Protein AF-F8B212-F1 (afdb_monomer)

Sequence (165 aa):
MSALREAVDKGRAPTRLITPGLKGFKEFLTRGNIVDLAVAVVIGTAFTAVVTSLVKNLITPLIAAIGGQPDFSALTFTVNGSRFNYGS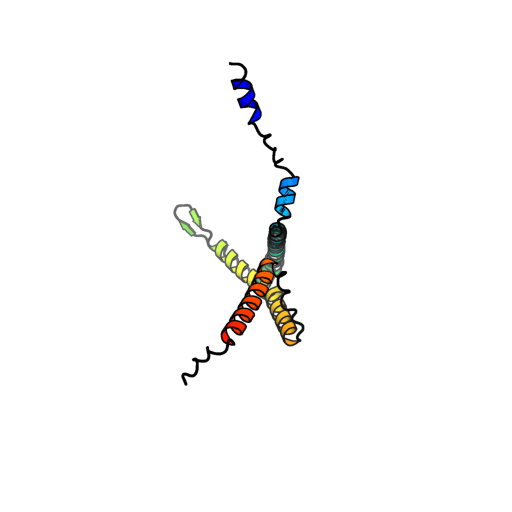FVNDVVSFVIVTAVIYFLIVLPLAKANAFRKRNGLAAEPEPTPVSDDIRLLTEIRDLLASSAAATATAPAPRTPNQN

Structure (mmCIF, N/CA/C/O backbone):
data_AF-F8B212-F1
#
_entry.id   AF-F8B212-F1
#
loop_
_atom_site.group_PDB
_atom_site.id
_atom_site.type_symbol
_atom_site.label_atom_id
_atom_site.label_alt_id
_atom_site.label_comp_id
_atom_site.label_asym_id
_atom_site.label_entity_id
_atom_site.label_seq_id
_atom_site.pdbx_PDB_ins_code
_atom_site.Cartn_x
_atom_site.Cartn_y
_atom_site.Cartn_z
_atom_site.occupancy
_atom_site.B_iso_or_equiv
_atom_site.auth_seq_id
_atom_site.auth_comp_id
_atom_site.auth_asym_id
_atom_site.auth_atom_id
_atom_site.pdbx_PDB_model_num
ATOM 1 N N . MET A 1 1 ? -33.672 59.184 24.109 1.00 58.59 1 MET A N 1
ATOM 2 C CA . MET A 1 1 ? -32.800 58.424 23.177 1.00 58.59 1 MET A CA 1
ATOM 3 C C . MET A 1 1 ? -31.747 57.548 23.876 1.00 58.59 1 MET A C 1
ATOM 5 O O . MET A 1 1 ? -31.025 56.830 23.198 1.00 58.59 1 MET A O 1
ATOM 9 N N . SER A 1 2 ? -31.675 57.541 25.211 1.00 66.12 2 SER A N 1
ATOM 10 C CA . SER A 1 2 ? -30.724 56.751 26.012 1.00 66.12 2 SER A CA 1
ATOM 11 C C . SER A 1 2 ? -31.150 55.288 26.216 1.00 66.12 2 SER A C 1
ATOM 13 O O . SER A 1 2 ? -30.322 54.399 26.071 1.00 66.12 2 SER A O 1
ATOM 15 N N . ALA A 1 3 ? -32.444 55.018 26.423 1.00 61.69 3 ALA A N 1
ATOM 16 C CA . ALA A 1 3 ? -32.962 53.657 26.640 1.00 61.69 3 ALA A CA 1
ATOM 17 C C . ALA A 1 3 ? -32.865 52.732 25.404 1.00 61.69 3 ALA A C 1
ATOM 19 O O . ALA A 1 3 ? -32.767 51.516 25.537 1.00 61.69 3 ALA A O 1
ATOM 20 N N . LEU A 1 4 ? -32.840 53.300 24.190 1.00 60.31 4 LEU A N 1
ATOM 21 C CA . LEU A 1 4 ? -32.722 52.529 22.944 1.00 60.31 4 LEU A CA 1
ATOM 22 C C . LEU A 1 4 ? -31.283 52.037 22.686 1.00 60.31 4 LEU A C 1
ATOM 24 O O . LEU A 1 4 ? -31.088 51.082 21.945 1.00 60.31 4 LEU A O 1
ATOM 28 N N . ARG A 1 5 ? -30.272 52.676 23.295 1.00 70.12 5 ARG A N 1
ATOM 29 C CA . ARG A 1 5 ? -28.862 52.260 23.186 1.00 70.12 5 ARG A CA 1
ATOM 30 C C . ARG A 1 5 ? -28.519 51.110 24.133 1.00 70.12 5 ARG A C 1
ATOM 32 O O . ARG A 1 5 ? -27.688 50.279 23.792 1.00 70.12 5 ARG A O 1
ATOM 39 N N . GLU A 1 6 ? -29.196 51.027 25.274 1.00 65.56 6 GLU A N 1
ATOM 40 C CA . GLU A 1 6 ? -28.983 49.980 26.281 1.00 65.56 6 GLU A CA 1
ATOM 41 C C . GLU A 1 6 ? -29.570 48.623 25.851 1.00 65.56 6 GLU A C 1
ATOM 43 O O . GLU A 1 6 ? -28.970 47.572 26.073 1.00 65.56 6 GLU A O 1
ATOM 48 N N . ALA A 1 7 ? -30.700 48.637 25.136 1.00 61.19 7 ALA A N 1
ATOM 49 C CA . ALA A 1 7 ? -31.311 47.426 24.587 1.00 61.19 7 ALA A CA 1
ATOM 50 C C . ALA A 1 7 ? -30.505 46.794 23.431 1.00 61.19 7 ALA A C 1
ATOM 52 O O . ALA A 1 7 ? -30.644 45.601 23.173 1.00 61.19 7 ALA A O 1
ATOM 53 N N . VAL A 1 8 ? -29.650 47.570 22.752 1.00 66.88 8 VAL A N 1
ATOM 54 C CA . VAL A 1 8 ? -28.813 47.090 21.636 1.00 66.88 8 VAL A CA 1
ATOM 55 C C . VAL A 1 8 ? -27.567 46.348 22.129 1.00 66.88 8 VAL A C 1
ATOM 57 O O . VAL A 1 8 ? -27.119 45.409 21.475 1.00 66.88 8 VAL A O 1
ATOM 60 N N . ASP A 1 9 ? -27.033 46.704 23.298 1.00 64.44 9 ASP A N 1
ATOM 61 C CA . ASP A 1 9 ? -25.825 46.069 23.844 1.00 64.44 9 ASP A CA 1
ATOM 62 C C . ASP A 1 9 ? -26.122 44.707 24.501 1.00 64.44 9 ASP A C 1
ATOM 64 O O . ASP A 1 9 ? -25.347 43.755 24.401 1.00 64.44 9 ASP A O 1
ATOM 68 N N . LYS A 1 10 ? -27.322 44.553 25.076 1.00 62.59 10 LYS A N 1
ATOM 69 C CA . LYS A 1 10 ? -27.739 43.349 25.817 1.00 62.59 10 LYS A CA 1
ATOM 70 C C . LYS A 1 10 ? -27.957 42.099 24.944 1.00 62.59 10 LYS A C 1
ATOM 72 O O . LYS A 1 10 ? -28.098 41.001 25.477 1.00 62.59 10 LYS A O 1
ATOM 77 N N . GLY A 1 11 ? -27.989 42.252 23.616 1.00 58.91 11 GLY A N 1
ATOM 78 C CA . GLY A 1 11 ? -28.200 41.167 22.648 1.00 58.91 11 GLY A CA 1
ATOM 79 C C . GLY A 1 11 ? -26.924 40.543 22.072 1.00 58.91 11 GLY A C 1
ATOM 80 O O . GLY A 1 11 ? -27.006 39.555 21.341 1.00 58.91 11 GLY A O 1
ATOM 81 N N . ARG A 1 12 ? -25.734 41.081 22.374 1.00 69.69 12 ARG A N 1
ATOM 82 C CA . ARG A 1 12 ? -24.473 40.522 21.872 1.00 69.69 12 ARG A CA 1
ATOM 83 C C . ARG A 1 12 ? -24.029 39.377 22.783 1.00 69.69 12 ARG A C 1
ATOM 85 O O . ARG A 1 12 ? -23.260 39.567 23.720 1.00 69.69 12 ARG A O 1
ATOM 92 N N . ALA A 1 13 ? -24.532 38.173 22.509 1.00 69.00 13 ALA A N 1
ATOM 93 C CA . ALA A 1 13 ? -24.014 36.955 23.123 1.00 69.00 13 ALA A CA 1
ATOM 94 C C . ALA A 1 13 ? -22.482 36.903 22.945 1.00 69.00 13 ALA A C 1
ATOM 96 O O . ALA A 1 13 ? -21.986 37.263 21.871 1.00 69.00 13 ALA A O 1
ATOM 97 N N . PRO A 1 14 ? -21.716 36.470 23.961 1.00 63.94 14 PRO A N 1
ATOM 98 C CA . PRO A 1 14 ? -20.277 36.344 23.825 1.00 63.94 14 PRO A CA 1
ATOM 99 C C . PRO A 1 14 ? -20.007 35.308 22.738 1.00 63.94 14 PRO A C 1
ATOM 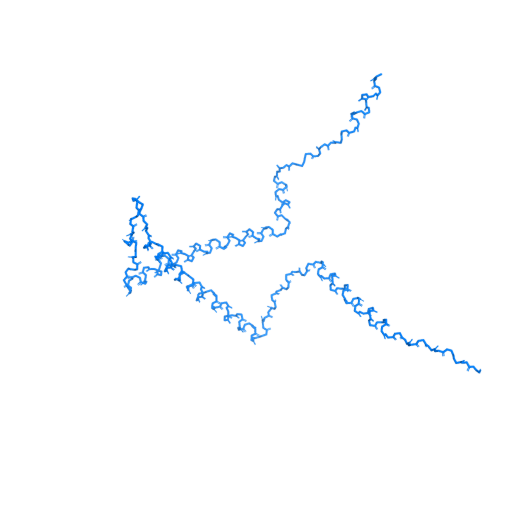101 O O . PRO A 1 14 ? -20.326 34.129 22.902 1.00 63.94 14 PRO A O 1
ATOM 104 N N . THR A 1 15 ? -19.439 35.752 21.618 1.00 68.56 15 THR A N 1
ATOM 105 C CA . THR A 1 15 ? -18.857 34.881 20.602 1.00 68.56 15 THR A CA 1
ATOM 106 C C . THR A 1 15 ? -17.858 33.984 21.319 1.00 68.56 15 THR A C 1
ATOM 108 O O . THR A 1 15 ? -16.743 34.411 21.620 1.00 68.56 15 THR A O 1
ATOM 111 N N . ARG A 1 16 ? -18.272 32.762 21.682 1.00 66.50 16 ARG A N 1
ATOM 112 C CA . ARG A 1 16 ? -17.369 31.754 22.232 1.00 66.50 16 ARG A CA 1
ATOM 113 C C . ARG A 1 16 ? -16.323 31.532 21.155 1.00 66.50 16 ARG A C 1
ATOM 115 O O . ARG A 1 16 ? -16.614 30.923 20.131 1.00 66.50 16 ARG A O 1
ATOM 122 N N . LEU A 1 17 ? -15.137 32.090 21.373 1.00 64.62 17 LEU A N 1
ATOM 123 C CA . LEU A 1 17 ? -13.949 31.804 20.593 1.00 64.62 17 LEU A CA 1
ATOM 124 C C . LEU A 1 17 ? -13.727 30.301 20.733 1.00 64.62 17 LEU A C 1
ATOM 126 O O . LEU A 1 17 ? -13.196 29.830 21.735 1.00 64.62 17 LEU A O 1
ATOM 130 N N . ILE A 1 18 ? -14.231 29.531 19.770 1.00 63.69 18 ILE A N 1
ATOM 131 C CA . ILE A 1 18 ? -13.827 28.148 19.572 1.00 63.69 18 ILE A CA 1
ATOM 132 C C . ILE A 1 18 ? -12.339 28.278 19.294 1.00 63.69 18 ILE A C 1
ATOM 134 O O . ILE A 1 18 ? -11.984 28.662 18.187 1.00 63.69 18 ILE A O 1
ATOM 138 N N . THR A 1 19 ? -11.485 28.110 20.308 1.00 64.88 19 THR A N 1
ATOM 139 C CA . THR A 1 19 ? -10.038 28.232 20.137 1.00 64.88 19 THR A CA 1
ATOM 140 C C . THR A 1 19 ? -9.649 27.242 19.040 1.00 64.88 19 THR A C 1
ATOM 142 O O . THR A 1 19 ? -9.677 26.033 19.298 1.00 64.88 19 THR A O 1
ATOM 145 N N . PRO A 1 20 ? -9.333 27.701 17.815 1.00 63.56 20 PRO A N 1
ATOM 146 C CA . PRO A 1 20 ? -8.941 26.813 16.743 1.00 63.56 20 PRO A CA 1
ATOM 147 C C . PRO A 1 20 ? -7.500 26.442 17.066 1.00 63.56 20 PRO A C 1
ATOM 149 O O . PRO A 1 20 ? -6.569 27.199 16.817 1.00 63.56 20 PRO A O 1
ATOM 152 N N . GLY A 1 21 ? -7.327 25.335 17.774 1.00 75.88 21 GLY A N 1
ATOM 153 C CA . GLY A 1 21 ? -6.040 24.966 18.339 1.00 75.88 21 GLY A CA 1
ATOM 154 C C . GLY A 1 21 ? -5.977 23.500 18.725 1.00 75.88 21 GLY A C 1
ATOM 155 O O . GLY A 1 21 ? -6.891 22.722 18.447 1.00 75.88 21 GLY A O 1
ATOM 156 N N . LEU A 1 22 ? -4.890 23.137 19.408 1.00 72.62 22 LEU A N 1
ATOM 157 C CA . LEU A 1 22 ? -4.510 21.761 19.754 1.00 72.62 22 LEU A CA 1
ATOM 158 C C . LEU A 1 22 ? -5.645 20.945 20.402 1.00 72.62 22 LEU A C 1
ATOM 160 O O . LEU A 1 22 ? -5.738 19.737 20.202 1.00 72.62 22 LEU A O 1
ATOM 164 N N . LYS A 1 23 ? -6.544 21.617 21.134 1.00 80.06 23 LYS A N 1
ATOM 165 C CA . LYS A 1 23 ? -7.728 21.005 21.746 1.00 80.06 23 LYS A CA 1
ATOM 166 C C . LYS A 1 23 ? -8.757 20.550 20.701 1.00 80.06 23 LYS A C 1
ATOM 168 O O . LYS A 1 23 ? -9.178 19.404 20.751 1.00 80.06 23 LYS A O 1
ATOM 173 N N . GLY A 1 24 ? -9.080 21.394 19.717 1.00 78.62 24 GLY A N 1
ATOM 174 C CA . GLY A 1 24 ? -9.973 21.041 18.605 1.00 78.62 24 GLY A CA 1
ATOM 175 C C . GLY A 1 24 ? -9.375 19.998 17.655 1.00 78.62 24 GLY A C 1
ATOM 176 O O . GLY A 1 24 ? -10.100 19.160 17.128 1.00 78.62 24 GLY A O 1
ATOM 177 N N . PHE A 1 25 ? -8.048 19.987 17.493 1.00 79.81 25 PHE A N 1
ATOM 178 C CA . PHE A 1 25 ? -7.345 18.948 16.732 1.00 79.81 25 PHE A CA 1
ATOM 179 C C . PHE A 1 25 ? -7.374 17.584 17.438 1.00 79.81 25 PHE A C 1
ATOM 181 O O . PHE A 1 25 ? -7.686 16.575 16.809 1.00 79.81 25 PHE A O 1
ATOM 188 N N . LYS A 1 26 ? -7.129 17.545 18.756 1.00 81.69 26 LYS A N 1
ATOM 189 C CA . LYS A 1 26 ? -7.285 16.321 19.556 1.00 81.69 26 LYS A CA 1
ATOM 190 C C . LYS A 1 26 ? -8.719 15.794 19.477 1.00 81.69 26 LYS A C 1
ATOM 192 O O . LYS A 1 26 ? -8.896 14.612 19.221 1.00 81.69 26 LYS A O 1
ATOM 197 N N . GLU A 1 27 ? -9.710 16.675 19.623 1.00 80.88 27 GLU A N 1
ATOM 198 C CA . GLU A 1 27 ? -11.140 16.346 19.523 1.00 80.88 27 GLU A CA 1
ATOM 199 C C . GLU A 1 27 ? -11.515 15.752 18.155 1.00 80.88 27 GLU A C 1
ATOM 201 O O . GLU A 1 27 ? -12.375 14.881 18.072 1.00 80.88 27 GLU A O 1
ATOM 206 N N . PHE A 1 28 ? -10.867 16.207 17.076 1.00 80.69 28 PHE A N 1
ATOM 207 C CA . PHE A 1 28 ? -11.029 15.664 15.726 1.00 80.69 28 PHE A CA 1
ATOM 208 C C . PHE A 1 28 ? -10.416 14.265 15.591 1.00 80.69 28 PHE A C 1
ATOM 210 O O . PHE A 1 28 ? -11.091 13.354 15.116 1.00 80.69 28 PHE A O 1
ATOM 217 N N . LEU A 1 29 ? -9.179 14.069 16.061 1.00 78.50 29 LEU A N 1
ATOM 218 C CA . LEU A 1 29 ? -8.516 12.761 16.041 1.00 78.50 29 LEU A CA 1
ATOM 219 C C . LEU A 1 29 ? -9.265 11.721 16.886 1.00 78.50 29 LEU A C 1
ATOM 221 O O . LEU A 1 29 ? -9.386 10.569 16.482 1.00 78.50 29 LEU A O 1
ATOM 225 N N . THR A 1 30 ? -9.826 12.121 18.030 1.00 78.00 30 THR A N 1
ATOM 226 C CA . THR A 1 30 ? -10.558 11.213 18.925 1.00 78.00 30 THR A CA 1
ATOM 227 C C . THR A 1 30 ? -11.967 10.856 18.450 1.00 78.00 30 THR A C 1
ATOM 229 O O . THR A 1 30 ? -12.627 10.078 19.130 1.00 78.00 30 THR A O 1
ATOM 232 N N . ARG A 1 31 ? -12.440 11.325 17.280 1.00 80.31 31 ARG A N 1
ATOM 233 C CA . ARG A 1 31 ? -13.720 10.874 16.672 1.00 80.31 31 ARG A CA 1
ATOM 234 C C . ARG A 1 31 ? -13.691 9.415 16.169 1.00 80.31 31 ARG A C 1
ATOM 236 O O . ARG A 1 31 ? -14.515 9.023 15.349 1.00 80.31 31 ARG A O 1
ATOM 243 N N . GLY A 1 32 ? -12.754 8.606 16.663 1.00 68.69 32 GLY A N 1
ATOM 244 C CA . GLY A 1 32 ? -12.703 7.151 16.520 1.00 68.69 32 GLY A CA 1
ATOM 245 C C . GLY A 1 32 ? -12.090 6.685 15.207 1.00 68.69 32 GLY A C 1
ATOM 246 O O . GLY A 1 32 ? -11.070 6.015 15.210 1.00 68.69 32 GLY A O 1
ATOM 247 N N . ASN A 1 33 ? -12.656 7.086 14.072 1.00 79.56 33 ASN A N 1
ATOM 248 C CA . ASN A 1 33 ? -12.318 6.452 12.792 1.00 79.56 33 ASN A CA 1
ATOM 249 C C . ASN A 1 33 ? -11.078 7.040 12.079 1.00 79.56 33 ASN A C 1
ATOM 251 O O . ASN A 1 33 ? -10.563 6.463 11.125 1.00 79.56 33 ASN A O 1
ATOM 255 N N . ILE A 1 34 ? -10.596 8.216 12.493 1.00 85.75 34 ILE A N 1
ATOM 256 C CA . ILE A 1 34 ? -9.552 8.950 11.750 1.00 85.75 34 ILE A CA 1
ATOM 257 C C . ILE A 1 34 ? -8.155 8.420 12.066 1.00 85.75 34 ILE A C 1
ATOM 259 O O . ILE A 1 34 ? -7.313 8.340 11.174 1.00 85.75 34 ILE A O 1
ATOM 263 N N . VAL A 1 35 ? -7.909 8.055 13.325 1.00 86.31 35 VAL A N 1
ATOM 264 C CA . VAL A 1 35 ? -6.603 7.549 13.766 1.00 86.31 35 VAL A CA 1
ATOM 265 C C . VAL A 1 35 ? -6.325 6.187 13.138 1.00 86.31 35 VAL A C 1
ATOM 267 O O . VAL A 1 35 ? -5.250 6.004 12.576 1.00 86.31 35 VAL A O 1
ATOM 270 N N . ASP A 1 36 ? -7.302 5.282 13.132 1.00 85.75 36 ASP A N 1
ATOM 271 C CA . ASP A 1 36 ? -7.148 3.948 12.542 1.00 85.75 36 ASP A CA 1
ATOM 272 C C . ASP A 1 36 ? -6.919 4.019 11.027 1.00 85.75 36 ASP A C 1
ATOM 274 O O . ASP A 1 36 ? -6.025 3.358 10.495 1.00 85.75 36 ASP A O 1
ATOM 278 N N . LEU A 1 37 ? -7.649 4.900 10.333 1.00 90.12 37 LEU A N 1
ATOM 279 C CA . LEU A 1 37 ? -7.431 5.163 8.911 1.00 90.12 37 LEU A CA 1
ATOM 280 C C . LEU A 1 37 ? -6.033 5.751 8.666 1.00 90.12 37 LEU A C 1
ATOM 282 O O . LEU A 1 37 ? -5.315 5.293 7.777 1.00 90.12 37 LEU A O 1
ATOM 286 N N . ALA A 1 38 ? -5.611 6.731 9.469 1.00 89.50 38 ALA A N 1
ATOM 287 C CA . ALA A 1 38 ? -4.291 7.343 9.344 1.00 89.50 38 ALA A CA 1
ATOM 288 C C . ALA A 1 38 ? -3.165 6.318 9.554 1.00 89.50 38 ALA A C 1
ATOM 290 O O . ALA A 1 38 ? -2.215 6.275 8.770 1.00 89.50 38 ALA A O 1
ATOM 291 N N . VAL A 1 39 ? -3.288 5.455 10.565 1.00 91.19 39 VAL A N 1
ATOM 292 C CA . VAL A 1 39 ? -2.327 4.380 10.835 1.00 91.19 39 VAL A CA 1
ATOM 293 C C . VAL A 1 39 ? -2.292 3.383 9.676 1.00 91.19 39 VAL A C 1
ATOM 295 O O . VAL A 1 39 ? -1.204 3.035 9.215 1.00 91.19 39 VAL A O 1
ATOM 298 N N . ALA A 1 40 ? -3.448 2.982 9.141 1.00 92.06 40 ALA A N 1
ATOM 299 C CA . ALA A 1 40 ? -3.521 2.081 7.993 1.00 92.06 40 ALA A CA 1
ATOM 300 C C . ALA A 1 40 ? -2.785 2.643 6.761 1.00 92.06 40 ALA A C 1
ATOM 302 O O . ALA A 1 40 ? -2.022 1.924 6.115 1.00 92.06 40 ALA A O 1
ATOM 303 N N . VAL A 1 41 ? -2.947 3.937 6.462 1.00 93.69 41 VAL A N 1
ATOM 304 C CA . VAL A 1 41 ? -2.263 4.600 5.336 1.00 93.69 41 VAL A CA 1
ATOM 305 C C . VAL A 1 41 ? -0.749 4.680 5.560 1.00 93.69 41 VAL A C 1
ATOM 307 O O . VAL A 1 41 ? 0.034 4.378 4.654 1.00 93.69 41 VAL A O 1
ATOM 310 N N . VAL A 1 42 ? -0.307 5.046 6.766 1.00 94.94 42 VAL A N 1
ATOM 311 C CA . VAL A 1 42 ? 1.126 5.150 7.089 1.00 94.94 42 VAL A CA 1
ATOM 312 C C . VAL A 1 42 ? 1.806 3.782 7.019 1.00 94.94 42 VAL A C 1
ATOM 314 O O . VAL A 1 42 ? 2.856 3.648 6.393 1.00 94.94 42 VAL A O 1
ATOM 317 N N . ILE A 1 43 ? 1.189 2.743 7.588 1.00 94.88 43 ILE A N 1
ATOM 318 C CA . ILE A 1 43 ? 1.721 1.376 7.518 1.00 94.88 43 ILE A CA 1
ATOM 31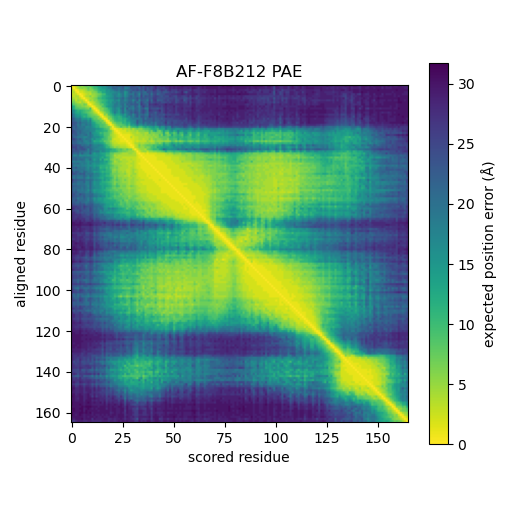9 C C . ILE A 1 43 ? 1.722 0.879 6.069 1.00 94.88 43 ILE A C 1
ATOM 321 O O . ILE A 1 43 ? 2.718 0.313 5.624 1.00 94.88 43 ILE A O 1
ATOM 325 N N . GLY A 1 44 ? 0.653 1.132 5.308 1.00 92.69 44 GLY A N 1
ATOM 326 C CA . GLY A 1 44 ? 0.555 0.730 3.904 1.00 92.69 44 GLY A CA 1
ATOM 327 C C . GLY A 1 44 ? 1.660 1.331 3.030 1.00 92.69 44 GLY A C 1
ATOM 328 O O . GLY A 1 44 ? 2.289 0.620 2.242 1.00 92.69 44 GLY A O 1
ATOM 329 N N . THR A 1 45 ? 1.951 2.622 3.201 1.00 93.31 45 THR A N 1
ATOM 330 C CA . THR A 1 45 ? 3.015 3.307 2.446 1.00 93.31 45 THR A CA 1
ATOM 331 C C . THR A 1 45 ? 4.411 2.833 2.854 1.00 93.31 45 THR A C 1
ATOM 333 O O . THR A 1 45 ? 5.216 2.500 1.983 1.00 93.31 45 THR A O 1
ATOM 336 N N . ALA A 1 46 ? 4.687 2.710 4.157 1.00 94.75 46 ALA A N 1
ATOM 337 C CA . ALA A 1 46 ? 5.959 2.191 4.661 1.00 94.75 46 ALA A CA 1
ATOM 338 C C . ALA A 1 46 ? 6.217 0.750 4.193 1.00 94.75 46 ALA A C 1
ATOM 340 O O . ALA A 1 46 ? 7.306 0.424 3.720 1.00 94.75 46 ALA A O 1
ATOM 341 N N . PHE A 1 47 ? 5.197 -0.106 4.262 1.00 89.38 47 PHE A N 1
ATOM 342 C CA . PHE A 1 47 ? 5.286 -1.489 3.814 1.00 89.38 47 PHE A CA 1
ATOM 343 C C . PHE A 1 47 ? 5.548 -1.588 2.308 1.00 89.38 47 PHE A C 1
ATOM 345 O O . PHE A 1 47 ? 6.440 -2.319 1.875 1.00 89.38 47 PHE A O 1
ATOM 352 N N . THR A 1 48 ? 4.826 -0.797 1.509 1.00 87.31 48 THR A N 1
ATOM 353 C CA . THR A 1 48 ? 5.036 -0.726 0.056 1.00 87.31 48 THR A CA 1
ATOM 354 C C . THR A 1 48 ? 6.467 -0.304 -0.274 1.00 87.31 48 THR A C 1
ATOM 356 O O . THR A 1 48 ? 7.082 -0.884 -1.169 1.00 87.31 48 THR A O 1
ATOM 359 N N . ALA A 1 49 ? 7.038 0.647 0.472 1.00 90.75 49 ALA A N 1
ATOM 360 C CA . ALA A 1 49 ? 8.424 1.071 0.291 1.00 90.75 49 ALA A CA 1
ATOM 361 C C . ALA A 1 49 ? 9.426 -0.063 0.581 1.00 90.75 49 ALA A C 1
ATOM 363 O O . ALA A 1 49 ? 10.357 -0.266 -0.201 1.00 90.75 49 ALA A O 1
ATOM 364 N N . VAL A 1 50 ? 9.217 -0.845 1.648 1.00 90.00 50 VAL A N 1
ATOM 365 C CA . VAL A 1 50 ? 10.065 -2.007 1.981 1.00 90.00 50 VAL A CA 1
ATOM 366 C C . VAL A 1 50 ? 10.005 -3.066 0.884 1.00 90.00 50 VAL A C 1
ATOM 368 O O . VAL A 1 50 ? 11.046 -3.534 0.426 1.00 90.00 50 VAL A O 1
ATOM 371 N N . VAL A 1 51 ? 8.804 -3.413 0.419 1.00 85.31 51 VAL A N 1
ATOM 372 C CA . VAL A 1 51 ? 8.637 -4.406 -0.650 1.00 85.31 51 VAL A CA 1
ATOM 373 C C . VAL A 1 51 ? 9.253 -3.913 -1.958 1.00 85.31 51 VAL A C 1
ATOM 375 O O . VAL A 1 51 ? 9.976 -4.656 -2.617 1.00 85.31 51 VAL A O 1
ATOM 378 N N . THR A 1 52 ? 9.027 -2.648 -2.312 1.00 85.12 52 THR A N 1
ATOM 379 C CA . THR A 1 52 ? 9.617 -2.037 -3.511 1.00 85.12 52 THR A CA 1
ATOM 380 C C . THR A 1 52 ? 11.141 -2.065 -3.438 1.00 85.12 52 THR A C 1
ATOM 382 O O . THR A 1 52 ? 11.795 -2.414 -4.416 1.00 85.12 52 THR A O 1
ATOM 385 N N . SER A 1 53 ? 11.715 -1.760 -2.270 1.00 89.69 53 SER A N 1
ATOM 386 C CA . SER A 1 53 ? 13.158 -1.841 -2.029 1.00 89.69 53 SER A CA 1
ATOM 387 C C . SER A 1 53 ? 13.684 -3.270 -2.176 1.00 89.69 53 SER A C 1
ATOM 389 O O . SER A 1 53 ? 14.675 -3.478 -2.870 1.00 89.69 53 SER A O 1
ATOM 391 N N . LEU A 1 54 ? 13.008 -4.266 -1.595 1.00 85.69 54 LEU A N 1
ATOM 392 C CA . LEU A 1 54 ? 13.379 -5.677 -1.739 1.00 85.69 54 LEU A CA 1
ATOM 393 C C . LEU A 1 54 ? 13.385 -6.101 -3.211 1.00 85.69 54 LEU A C 1
ATOM 395 O O . LEU A 1 54 ? 14.332 -6.727 -3.683 1.00 85.69 54 LEU A O 1
ATOM 399 N N . VAL A 1 55 ? 12.340 -5.740 -3.951 1.00 79.50 55 VAL A N 1
ATOM 400 C CA . VAL A 1 55 ? 12.229 -6.124 -5.356 1.00 79.50 55 VAL A CA 1
ATOM 401 C C . VAL A 1 55 ? 13.305 -5.429 -6.179 1.00 79.50 55 VAL A C 1
ATOM 403 O O . VAL A 1 55 ? 14.085 -6.105 -6.840 1.00 79.50 55 VAL A O 1
ATOM 406 N N . LYS A 1 56 ? 13.425 -4.105 -6.063 1.00 81.81 56 LYS A N 1
ATOM 407 C CA . LYS A 1 56 ? 14.398 -3.310 -6.818 1.00 81.81 56 LYS A CA 1
ATOM 408 C C . LYS A 1 56 ? 15.848 -3.696 -6.518 1.00 81.81 56 LYS A C 1
ATOM 410 O O . LYS A 1 56 ? 16.655 -3.760 -7.438 1.00 81.81 56 LYS A O 1
ATOM 415 N N . ASN A 1 57 ? 16.188 -3.920 -5.248 1.00 84.94 57 ASN A N 1
ATOM 416 C CA . ASN A 1 57 ? 17.580 -4.065 -4.815 1.00 84.94 57 ASN A CA 1
ATOM 417 C C . ASN A 1 57 ? 18.054 -5.520 -4.728 1.00 84.94 57 ASN A C 1
ATOM 419 O O . ASN A 1 57 ? 19.256 -5.752 -4.791 1.00 84.94 57 ASN A O 1
ATOM 423 N N . LEU A 1 58 ? 17.150 -6.494 -4.574 1.00 84.81 58 LEU A N 1
ATOM 424 C CA . LEU A 1 58 ? 17.503 -7.918 -4.490 1.00 84.81 58 LEU A CA 1
ATOM 425 C C . LEU A 1 58 ? 16.960 -8.709 -5.682 1.00 84.81 58 LEU A C 1
ATOM 427 O O . LEU A 1 58 ? 17.717 -9.412 -6.345 1.00 84.81 58 LEU A O 1
ATOM 431 N N . ILE A 1 59 ? 15.663 -8.598 -5.973 1.00 80.94 59 ILE A N 1
ATOM 432 C CA . ILE A 1 59 ? 15.009 -9.467 -6.963 1.00 80.94 59 ILE A CA 1
ATOM 433 C C . ILE A 1 59 ? 15.369 -9.068 -8.396 1.00 80.94 59 ILE A C 1
ATOM 435 O O . ILE A 1 59 ? 15.783 -9.922 -9.174 1.00 80.94 59 ILE A O 1
ATOM 439 N N . THR A 1 60 ? 15.268 -7.786 -8.748 1.00 78.31 60 THR A N 1
ATOM 440 C CA . THR A 1 60 ? 15.621 -7.278 -10.080 1.00 78.31 60 THR A CA 1
ATOM 441 C C . THR A 1 60 ? 17.065 -7.617 -10.472 1.00 78.31 60 THR A C 1
ATOM 443 O O . THR A 1 60 ? 17.237 -8.183 -11.550 1.00 78.31 60 THR A O 1
ATOM 446 N N . PRO A 1 61 ? 18.106 -7.370 -9.646 1.00 81.25 61 PRO A N 1
ATOM 447 C CA . PRO A 1 61 ? 19.469 -7.762 -10.005 1.00 81.25 61 PRO A CA 1
ATOM 448 C C . PRO A 1 61 ? 19.672 -9.281 -10.039 1.00 81.25 61 PRO A C 1
ATOM 450 O O . PRO A 1 61 ? 20.453 -9.754 -10.858 1.00 81.25 61 PRO A O 1
ATOM 453 N N . LEU A 1 62 ? 18.958 -10.061 -9.220 1.00 83.69 62 LEU A N 1
ATOM 454 C CA . LEU A 1 62 ? 19.015 -11.526 -9.279 1.00 83.69 62 LEU A CA 1
ATOM 455 C C . LEU A 1 62 ? 18.429 -12.064 -10.592 1.00 83.69 62 LEU A C 1
ATOM 457 O O . LEU A 1 62 ? 19.030 -12.922 -11.234 1.00 83.69 62 LEU A O 1
ATOM 461 N N . ILE A 1 63 ? 17.283 -11.530 -11.021 1.00 75.19 63 ILE A N 1
ATOM 462 C CA . ILE A 1 63 ? 16.681 -11.858 -12.318 1.00 75.19 63 ILE A CA 1
ATOM 463 C C . ILE A 1 63 ? 17.605 -11.398 -13.447 1.00 75.19 63 ILE A C 1
ATOM 465 O O . ILE A 1 63 ? 17.842 -12.163 -14.378 1.00 75.19 63 ILE A O 1
ATOM 469 N N . ALA A 1 64 ? 18.186 -10.199 -13.338 1.00 77.81 64 ALA A N 1
ATOM 470 C CA . ALA A 1 64 ? 19.115 -9.677 -14.336 1.00 77.81 64 ALA A CA 1
ATOM 471 C C . ALA A 1 64 ? 20.399 -10.516 -14.453 1.00 77.81 64 ALA A C 1
ATOM 473 O O . ALA A 1 64 ? 20.938 -10.675 -15.546 1.00 77.81 64 ALA A O 1
ATOM 474 N N . ALA A 1 65 ? 20.870 -11.094 -13.345 1.00 80.50 65 ALA A N 1
ATOM 475 C CA . ALA A 1 65 ? 22.034 -11.973 -13.327 1.00 80.50 65 ALA A CA 1
ATOM 476 C C . ALA A 1 65 ? 21.781 -13.326 -14.019 1.00 80.50 65 ALA A C 1
ATOM 478 O O . ALA A 1 65 ? 22.715 -13.907 -14.564 1.00 80.50 65 ALA A O 1
ATOM 479 N N . ILE A 1 66 ? 20.541 -13.827 -14.007 1.00 81.19 66 ILE A N 1
ATOM 480 C CA . ILE A 1 66 ? 20.183 -15.149 -14.554 1.00 81.19 66 ILE A CA 1
ATOM 481 C C . ILE A 1 66 ? 19.620 -15.041 -15.982 1.00 81.19 66 ILE A C 1
ATOM 483 O O . ILE A 1 66 ? 19.886 -15.903 -16.816 1.00 81.19 66 ILE A O 1
ATOM 487 N N . GLY A 1 67 ? 18.838 -13.997 -16.267 1.00 69.19 67 GLY A N 1
ATOM 488 C CA . GLY A 1 67 ? 18.108 -13.798 -17.525 1.00 69.19 67 GLY A CA 1
ATOM 489 C C . GLY A 1 67 ? 18.603 -12.636 -18.394 1.00 69.19 67 GLY A C 1
ATOM 490 O O . GLY A 1 67 ? 18.010 -12.381 -19.440 1.00 69.19 67 GLY A O 1
ATOM 491 N N . GLY A 1 68 ? 19.669 -11.938 -17.988 1.00 69.25 68 GLY A N 1
ATOM 492 C CA . GLY A 1 68 ? 20.160 -10.722 -18.646 1.00 69.25 68 GLY A CA 1
ATOM 493 C C . GLY A 1 68 ? 19.398 -9.461 -18.222 1.00 69.25 68 GLY A C 1
ATOM 494 O O . GLY A 1 68 ? 18.375 -9.542 -17.553 1.00 69.25 68 GLY A O 1
ATOM 495 N N . GLN A 1 69 ? 19.900 -8.277 -18.591 1.00 63.84 69 GLN A N 1
ATOM 496 C CA . GLN A 1 69 ? 19.268 -6.993 -18.256 1.00 63.84 69 GLN A CA 1
ATOM 497 C C . GLN A 1 69 ? 17.948 -6.818 -19.032 1.00 63.84 69 GLN A C 1
ATOM 499 O O . GLN A 1 69 ? 18.005 -6.665 -20.256 1.00 63.84 69 GLN A O 1
ATOM 504 N N . PRO A 1 70 ? 16.769 -6.775 -18.377 1.00 65.19 70 PRO A N 1
ATOM 505 C CA . PRO A 1 70 ? 15.549 -6.296 -19.012 1.00 65.19 70 PRO A CA 1
ATOM 506 C C . PRO A 1 70 ? 15.625 -4.767 -19.072 1.00 65.19 70 PRO A C 1
ATOM 508 O O . PRO A 1 70 ? 14.948 -4.072 -18.320 1.00 65.19 70 PRO A O 1
ATOM 511 N N . ASP A 1 71 ? 16.526 -4.239 -19.899 1.00 69.06 71 ASP A N 1
ATOM 512 C CA . ASP A 1 71 ? 16.659 -2.804 -20.097 1.00 69.06 71 ASP A CA 1
ATOM 513 C C . ASP A 1 71 ? 16.058 -2.401 -21.440 1.00 69.06 71 ASP A C 1
ATOM 515 O O . ASP A 1 71 ? 16.716 -2.374 -22.480 1.00 69.06 71 ASP A O 1
ATOM 519 N N . PHE A 1 72 ? 14.770 -2.074 -21.399 1.00 73.12 72 PHE A N 1
ATOM 520 C CA . PHE A 1 72 ? 14.067 -1.517 -22.542 1.00 73.12 72 PHE A CA 1
ATOM 521 C C . PHE A 1 72 ? 14.250 0.002 -22.650 1.00 73.12 72 PHE A C 1
ATOM 523 O O . PHE A 1 72 ? 13.746 0.579 -23.604 1.00 73.12 72 PHE A O 1
ATOM 530 N N . SER A 1 73 ? 14.979 0.674 -21.745 1.00 74.69 73 SER A N 1
ATOM 531 C CA . SER A 1 73 ? 15.034 2.147 -21.657 1.00 74.69 73 SER A CA 1
ATOM 532 C C . SER A 1 73 ? 15.570 2.840 -22.915 1.00 74.69 73 SER A C 1
ATOM 534 O O . SER A 1 73 ? 15.192 3.978 -23.200 1.00 74.69 73 SER A O 1
ATOM 536 N N . ALA A 1 74 ? 16.391 2.142 -23.704 1.00 75.19 74 ALA A N 1
ATOM 537 C CA . ALA A 1 74 ? 16.915 2.625 -24.980 1.00 75.19 74 ALA A CA 1
ATOM 538 C C . ALA A 1 74 ? 15.836 2.758 -26.074 1.00 75.19 74 ALA A C 1
ATOM 540 O O . ALA A 1 74 ? 16.038 3.456 -27.071 1.00 75.19 74 ALA A O 1
ATOM 541 N N . LEU A 1 75 ? 14.677 2.116 -25.893 1.00 77.56 75 LEU A N 1
ATOM 542 C CA . LEU A 1 75 ? 13.548 2.201 -26.807 1.00 77.56 75 LEU A CA 1
ATOM 543 C C . LEU A 1 75 ? 12.843 3.550 -26.645 1.00 77.56 75 LEU A C 1
ATOM 545 O O . LEU A 1 75 ? 12.044 3.783 -25.732 1.00 77.56 75 LEU A O 1
ATOM 549 N N . THR A 1 76 ? 13.162 4.453 -27.566 1.00 84.06 76 THR A N 1
ATOM 550 C CA . THR A 1 76 ? 12.602 5.801 -27.614 1.00 84.06 76 THR A CA 1
ATOM 551 C C . THR A 1 76 ? 12.108 6.105 -29.022 1.00 84.06 76 THR A C 1
ATOM 553 O O . THR A 1 76 ? 12.697 5.653 -30.004 1.00 84.06 76 THR A O 1
ATOM 556 N N . PHE A 1 77 ? 11.013 6.853 -29.139 1.00 83.75 77 PHE A N 1
ATOM 557 C CA . PHE A 1 77 ? 10.574 7.409 -30.418 1.00 83.75 77 PHE A CA 1
ATOM 558 C C . PHE A 1 77 ? 10.530 8.930 -30.313 1.00 83.75 77 PHE A C 1
ATOM 560 O O . PHE A 1 77 ? 10.193 9.473 -29.263 1.00 83.75 77 PHE A O 1
ATOM 567 N N . THR A 1 78 ? 10.886 9.634 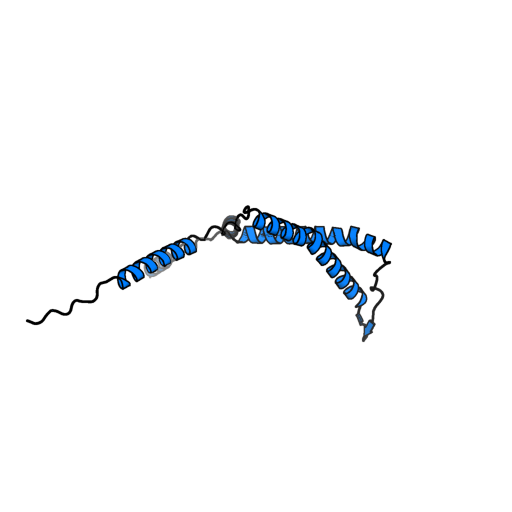-31.385 1.00 83.00 78 THR A N 1
ATOM 568 C CA . THR A 1 78 ? 10.817 11.101 -31.412 1.00 83.00 78 THR A CA 1
ATOM 569 C C . THR A 1 78 ? 9.704 11.523 -32.355 1.00 83.00 78 THR A C 1
ATOM 571 O O . THR A 1 78 ? 9.733 11.172 -33.531 1.00 83.00 78 THR A O 1
ATOM 574 N N . VAL A 1 79 ? 8.727 12.276 -31.852 1.00 84.62 79 VAL A N 1
ATOM 575 C CA . VAL A 1 79 ? 7.680 12.907 -32.669 1.00 84.62 79 VAL A CA 1
ATOM 576 C C . VAL A 1 79 ? 7.720 14.402 -32.400 1.00 84.62 79 VAL A C 1
ATOM 578 O O . VAL A 1 79 ? 7.628 14.834 -31.253 1.00 84.62 79 VAL A O 1
ATOM 581 N N . ASN A 1 80 ? 7.879 15.193 -33.464 1.00 83.94 80 ASN A N 1
ATOM 582 C CA . ASN A 1 80 ? 7.882 16.657 -33.413 1.00 83.94 80 ASN A CA 1
ATOM 583 C C . ASN A 1 80 ? 8.883 17.256 -32.395 1.00 83.94 80 ASN A C 1
ATOM 585 O O . ASN A 1 80 ? 8.564 18.188 -31.665 1.00 83.94 80 ASN A O 1
ATOM 589 N N . GLY A 1 81 ? 10.079 16.664 -32.286 1.00 82.19 81 GLY A N 1
ATOM 590 C CA . GLY A 1 81 ? 11.115 17.084 -31.330 1.00 82.19 81 GLY A CA 1
ATOM 591 C C . GLY A 1 81 ? 10.903 16.618 -29.883 1.00 82.19 81 GLY A C 1
ATOM 592 O O . GLY A 1 81 ? 11.793 16.801 -29.056 1.00 82.19 81 GLY A O 1
ATOM 593 N N . SER A 1 82 ? 9.777 15.969 -29.571 1.00 80.88 82 SER A N 1
ATOM 594 C CA . SER A 1 82 ? 9.522 15.372 -28.258 1.00 80.88 82 SER A CA 1
ATOM 595 C C . SER A 1 82 ? 9.969 13.911 -28.233 1.00 80.88 82 SER A C 1
ATOM 597 O O . SER A 1 82 ? 9.573 13.120 -29.094 1.00 80.88 82 SER A O 1
ATOM 599 N N . ARG A 1 83 ? 10.801 13.551 -27.249 1.00 82.19 83 ARG A N 1
ATOM 600 C CA . ARG A 1 83 ? 11.314 12.190 -27.053 1.00 82.19 83 ARG A CA 1
ATOM 601 C C . ARG A 1 83 ? 10.377 11.407 -26.132 1.00 82.19 83 ARG A C 1
ATOM 603 O O . ARG A 1 83 ? 10.251 11.721 -24.952 1.00 82.19 83 ARG A O 1
ATOM 610 N N . PHE A 1 84 ? 9.760 10.360 -26.662 1.00 83.00 84 PHE A N 1
ATOM 611 C CA . PHE A 1 84 ? 8.891 9.447 -25.931 1.00 83.00 84 PHE A CA 1
ATOM 612 C C . PHE A 1 84 ? 9.659 8.184 -25.538 1.00 83.00 84 PHE A C 1
ATOM 614 O O . PHE A 1 84 ? 10.012 7.363 -26.386 1.00 83.00 84 PHE A O 1
ATOM 621 N N . ASN A 1 85 ? 9.889 8.014 -24.237 1.00 86.25 85 ASN A N 1
ATOM 622 C CA . ASN A 1 85 ? 10.651 6.901 -23.665 1.00 86.25 85 ASN A CA 1
ATOM 623 C C . ASN A 1 85 ? 9.732 5.735 -23.269 1.00 86.25 85 ASN A C 1
ATOM 625 O O . ASN A 1 85 ? 9.627 5.385 -22.093 1.00 86.25 85 ASN A O 1
ATOM 629 N N . TYR A 1 86 ? 9.041 5.133 -24.240 1.00 86.25 86 TYR A N 1
ATOM 630 C CA . TYR A 1 86 ? 8.145 3.996 -23.976 1.00 86.25 86 TYR A CA 1
ATOM 631 C C . TYR A 1 86 ? 8.885 2.779 -23.405 1.00 86.25 86 TYR A C 1
ATOM 633 O O . TYR A 1 86 ? 8.308 2.002 -22.650 1.00 86.25 86 TYR A O 1
ATOM 641 N N . GLY A 1 87 ? 10.182 2.661 -23.690 1.00 82.75 87 GLY A N 1
ATOM 642 C CA . GLY A 1 87 ? 11.073 1.702 -23.060 1.00 82.75 87 GLY A CA 1
ATOM 643 C C . GLY A 1 87 ? 11.065 1.737 -21.533 1.00 82.75 87 GLY A C 1
ATOM 644 O O . GLY A 1 87 ? 10.978 0.698 -20.883 1.00 82.75 87 GLY A O 1
ATOM 645 N N . SER A 1 88 ? 11.075 2.940 -20.951 1.00 82.56 88 SER A N 1
ATOM 646 C CA . SER A 1 88 ? 10.995 3.110 -19.495 1.00 82.56 88 SER A CA 1
ATOM 647 C C . SER A 1 88 ? 9.651 2.641 -18.944 1.00 82.56 88 SER A C 1
ATOM 649 O O . SER A 1 88 ? 9.602 2.008 -17.898 1.00 82.56 88 SER A O 1
ATOM 651 N N . PHE A 1 89 ? 8.564 2.897 -19.673 1.00 84.94 89 PHE A N 1
ATOM 652 C CA . PHE A 1 89 ? 7.235 2.446 -19.273 1.00 84.94 89 PHE A CA 1
ATOM 653 C C . PHE A 1 89 ? 7.132 0.914 -19.268 1.00 84.94 89 PHE A C 1
ATOM 655 O O . PHE A 1 89 ? 6.570 0.335 -18.342 1.00 84.94 89 PHE A O 1
ATOM 662 N N . VAL A 1 90 ? 7.719 0.236 -20.261 1.00 83.12 90 VAL A N 1
ATOM 663 C CA . VAL A 1 90 ? 7.775 -1.236 -20.283 1.00 83.12 90 VAL A CA 1
ATOM 664 C C . VAL A 1 90 ? 8.581 -1.770 -19.095 1.00 83.12 90 VAL A C 1
ATOM 666 O O . VAL A 1 90 ? 8.135 -2.715 -18.444 1.00 83.12 90 VAL A O 1
ATOM 669 N N . ASN A 1 91 ? 9.712 -1.140 -18.756 1.00 81.19 91 ASN A N 1
ATOM 670 C CA . ASN A 1 91 ? 10.483 -1.490 -17.558 1.00 81.19 91 ASN A CA 1
ATOM 671 C C . ASN A 1 91 ? 9.647 -1.346 -16.273 1.00 81.19 91 ASN A C 1
ATOM 673 O O . ASN A 1 91 ? 9.695 -2.228 -15.410 1.00 81.19 91 ASN A O 1
ATOM 677 N N . ASP A 1 92 ? 8.855 -0.278 -16.152 1.00 83.69 92 ASP A N 1
ATOM 678 C CA . ASP A 1 92 ? 7.979 -0.052 -14.997 1.00 83.69 92 ASP A CA 1
ATOM 679 C C . ASP A 1 92 ? 6.876 -1.116 -14.903 1.00 83.69 92 ASP A C 1
ATOM 681 O O . ASP A 1 92 ? 6.609 -1.637 -13.820 1.00 83.69 92 ASP A O 1
ATOM 685 N N . VAL A 1 93 ? 6.279 -1.509 -16.034 1.00 86.62 93 VAL A N 1
ATOM 686 C CA . VAL A 1 93 ? 5.264 -2.576 -16.094 1.00 86.62 93 VAL A CA 1
ATOM 687 C C . VAL A 1 93 ? 5.855 -3.931 -15.703 1.00 86.62 93 VAL A C 1
ATOM 689 O O . VAL A 1 93 ? 5.264 -4.649 -14.897 1.00 86.62 93 VAL A O 1
ATOM 692 N N . VAL A 1 94 ? 7.032 -4.282 -16.228 1.00 82.31 94 VAL A N 1
ATOM 693 C CA . VAL A 1 94 ? 7.725 -5.528 -15.859 1.00 82.31 94 VAL A CA 1
ATOM 694 C C . VAL A 1 94 ? 8.059 -5.526 -14.366 1.00 82.31 94 VAL A C 1
ATOM 696 O O . VAL A 1 94 ? 7.775 -6.500 -13.667 1.00 82.31 94 VAL A O 1
ATOM 699 N N . SER A 1 95 ? 8.584 -4.412 -13.854 1.00 79.81 95 SER A N 1
ATOM 700 C CA . SER A 1 95 ? 8.880 -4.247 -12.428 1.00 79.81 95 SER A CA 1
ATOM 701 C C . SER A 1 95 ? 7.622 -4.386 -11.570 1.00 79.81 95 SER A C 1
ATOM 703 O O . SER A 1 95 ? 7.651 -5.081 -10.557 1.00 79.81 95 SER A O 1
ATOM 705 N N . PHE A 1 96 ? 6.498 -3.798 -11.990 1.00 84.56 96 PHE A N 1
ATOM 706 C CA . PHE A 1 96 ? 5.212 -3.925 -11.306 1.00 84.56 96 PHE A CA 1
ATOM 707 C C . PHE A 1 96 ? 4.745 -5.382 -11.226 1.00 84.56 96 PHE A C 1
ATOM 709 O O . PHE A 1 96 ? 4.410 -5.851 -10.140 1.00 84.56 96 PHE A O 1
ATOM 716 N N . VAL A 1 97 ? 4.790 -6.128 -12.337 1.00 88.25 97 VAL A N 1
ATOM 717 C CA . VAL A 1 97 ? 4.409 -7.551 -12.358 1.00 88.25 97 VAL A CA 1
ATOM 718 C C . VAL A 1 97 ? 5.267 -8.365 -11.387 1.00 88.25 97 VAL A C 1
ATOM 720 O O . VAL A 1 97 ? 4.732 -9.192 -10.646 1.00 88.25 97 VAL A O 1
ATOM 723 N N . ILE A 1 98 ? 6.576 -8.100 -11.329 1.00 83.69 98 ILE A N 1
ATOM 724 C CA . ILE A 1 98 ? 7.484 -8.764 -10.383 1.00 83.69 98 ILE A CA 1
ATOM 725 C C . ILE A 1 98 ? 7.107 -8.413 -8.937 1.00 83.69 98 ILE A C 1
ATOM 727 O O . ILE A 1 98 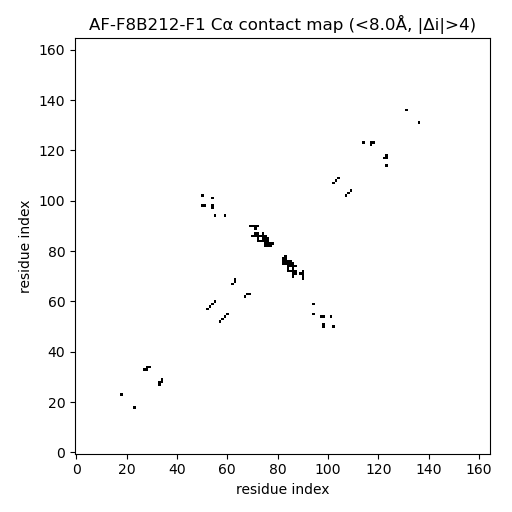? 6.970 -9.316 -8.110 1.00 83.69 98 ILE A O 1
ATOM 731 N N . VAL A 1 99 ? 6.893 -7.130 -8.618 1.00 83.38 99 VAL A N 1
ATOM 732 C CA . VAL A 1 99 ? 6.489 -6.691 -7.270 1.00 83.38 99 VAL A CA 1
ATOM 733 C C . VAL A 1 99 ? 5.186 -7.363 -6.844 1.00 83.38 99 VAL A C 1
ATOM 735 O O . VAL A 1 99 ? 5.118 -7.941 -5.757 1.00 83.38 99 VAL A O 1
ATOM 738 N N . THR A 1 100 ? 4.160 -7.335 -7.696 1.00 86.31 100 THR A N 1
ATOM 739 C CA . THR A 1 100 ? 2.863 -7.954 -7.407 1.00 86.31 100 THR A CA 1
ATOM 740 C C . THR A 1 100 ? 2.988 -9.465 -7.223 1.00 86.31 100 THR A C 1
ATOM 742 O O . THR A 1 100 ? 2.383 -10.007 -6.298 1.00 86.31 100 THR A O 1
ATOM 745 N N . ALA A 1 101 ? 3.805 -10.150 -8.030 1.00 88.50 101 ALA A N 1
ATOM 746 C CA . ALA A 1 101 ? 4.059 -11.582 -7.874 1.00 88.50 101 ALA A CA 1
ATOM 747 C C . ALA A 1 101 ? 4.733 -11.907 -6.530 1.00 88.50 101 ALA A C 1
ATOM 749 O O . ALA A 1 101 ? 4.320 -12.841 -5.839 1.00 88.50 101 ALA A O 1
ATOM 750 N N . VAL A 1 102 ? 5.721 -11.107 -6.118 1.00 84.38 102 VAL A N 1
ATOM 751 C CA . VAL A 1 102 ? 6.407 -11.264 -4.826 1.00 84.38 102 VAL A CA 1
ATOM 752 C C . VAL A 1 102 ? 5.446 -11.027 -3.659 1.00 84.38 102 VAL A C 1
ATOM 754 O O . VAL A 1 102 ? 5.399 -11.844 -2.740 1.00 84.38 102 VAL A O 1
ATOM 757 N N . ILE A 1 103 ? 4.634 -9.964 -3.707 1.00 86.62 103 ILE A N 1
ATOM 758 C CA . ILE A 1 103 ? 3.599 -9.682 -2.695 1.00 86.62 103 ILE A CA 1
ATOM 759 C C . ILE A 1 103 ? 2.621 -10.850 -2.588 1.00 86.62 103 ILE A C 1
ATOM 761 O O . ILE A 1 103 ? 2.311 -11.320 -1.490 1.00 86.62 103 ILE A O 1
ATOM 765 N N . TYR A 1 104 ? 2.143 -11.335 -3.732 1.00 88.62 104 TYR A N 1
ATOM 766 C CA . TYR A 1 104 ? 1.201 -12.438 -3.775 1.00 88.62 104 TYR A CA 1
ATOM 767 C C . TYR A 1 104 ? 1.792 -13.702 -3.139 1.00 88.62 104 TYR A C 1
ATOM 769 O O . TYR A 1 104 ? 1.149 -14.326 -2.296 1.00 88.62 104 TYR A O 1
ATOM 777 N N . PHE A 1 105 ? 3.031 -14.058 -3.481 1.00 89.56 105 PHE A N 1
ATOM 778 C CA . PHE A 1 105 ? 3.645 -15.290 -2.993 1.00 89.56 105 PHE A CA 1
ATOM 779 C C . PHE A 1 105 ? 4.084 -15.215 -1.523 1.00 89.56 105 PHE A C 1
ATOM 781 O O . PHE A 1 105 ? 3.913 -16.188 -0.792 1.00 89.56 105 PHE A O 1
ATOM 788 N N . LEU A 1 106 ? 4.621 -14.078 -1.066 1.00 85.50 106 LEU A N 1
ATOM 789 C CA . LEU A 1 106 ? 5.136 -13.931 0.303 1.00 85.50 106 LEU A CA 1
ATOM 790 C C . LEU A 1 106 ? 4.080 -13.543 1.337 1.00 85.50 106 LEU A C 1
ATOM 792 O O . LEU A 1 106 ? 4.290 -13.792 2.521 1.00 85.50 106 LEU A O 1
ATOM 796 N N . ILE A 1 107 ? 2.975 -12.917 0.929 1.00 84.44 107 ILE A N 1
ATOM 797 C CA . ILE A 1 107 ? 1.984 -12.376 1.869 1.00 84.44 107 ILE A CA 1
ATOM 798 C C . ILE A 1 107 ? 0.628 -13.020 1.621 1.00 84.44 107 ILE A C 1
ATOM 800 O O . ILE A 1 107 ? 0.081 -13.664 2.513 1.00 84.44 107 ILE A O 1
ATOM 804 N N . VAL A 1 108 ? 0.091 -12.903 0.403 1.00 86.69 108 VAL A N 1
ATOM 805 C CA . VAL A 1 108 ? -1.283 -13.340 0.109 1.00 86.69 108 VAL A CA 1
ATOM 806 C C . VAL A 1 108 ? -1.417 -14.857 0.213 1.00 86.69 108 VAL A C 1
ATOM 808 O O . VAL A 1 108 ? -2.334 -15.341 0.868 1.00 86.69 108 VAL A O 1
ATOM 811 N N . LEU A 1 109 ? -0.489 -15.617 -0.368 1.00 89.75 109 LEU A N 1
ATOM 812 C CA . LEU A 1 109 ? -0.508 -17.078 -0.347 1.00 89.75 109 LEU A CA 1
ATOM 813 C C . LEU A 1 109 ? -0.366 -17.672 1.070 1.00 89.75 109 LEU A C 1
ATOM 815 O O . LEU A 1 109 ? -1.185 -18.527 1.424 1.00 89.75 109 LEU A O 1
ATOM 819 N N . PRO A 1 110 ? 0.602 -17.263 1.917 1.00 87.00 110 PRO A N 1
ATOM 820 C CA . PRO A 1 110 ? 0.687 -17.773 3.281 1.00 87.00 110 PRO A CA 1
ATOM 821 C C . PRO A 1 110 ? -0.476 -17.302 4.147 1.00 87.00 110 PRO A C 1
ATOM 823 O O . PRO A 1 110 ? -0.968 -18.106 4.936 1.00 87.00 110 PRO A O 1
ATOM 826 N N . LEU A 1 111 ? -0.979 -16.073 3.976 1.00 87.94 111 LEU A N 1
ATOM 827 C CA . LEU A 1 111 ? -2.192 -15.631 4.671 1.00 87.94 111 LEU A CA 1
ATOM 828 C C . LEU A 1 111 ? -3.411 -16.458 4.249 1.00 87.94 111 LEU A C 1
ATOM 830 O O . LEU A 1 111 ? -4.152 -16.932 5.106 1.00 87.94 111 LEU A O 1
ATOM 834 N N . ALA A 1 112 ? -3.592 -16.712 2.952 1.00 86.81 112 ALA A N 1
ATOM 835 C CA . ALA A 1 112 ? -4.670 -17.552 2.438 1.00 86.81 112 ALA A CA 1
ATOM 836 C C . ALA A 1 112 ? -4.563 -18.989 2.969 1.00 86.81 112 ALA A C 1
ATOM 838 O O . ALA A 1 112 ? -5.557 -19.561 3.421 1.00 86.81 112 ALA A O 1
ATOM 839 N N . LYS A 1 113 ? -3.351 -19.557 2.992 1.00 86.50 113 LYS A N 1
ATOM 840 C CA . LYS A 1 113 ? -3.089 -20.895 3.534 1.00 86.50 113 LYS A CA 1
ATOM 841 C C . LYS A 1 113 ? -3.326 -20.954 5.043 1.00 86.50 113 LYS A C 1
ATOM 843 O O . LYS A 1 113 ? -3.961 -21.896 5.510 1.00 86.50 113 LYS A O 1
ATOM 848 N N . ALA A 1 114 ? -2.859 -19.962 5.799 1.00 85.19 114 ALA A N 1
ATOM 849 C CA . ALA A 1 114 ? -3.069 -19.866 7.240 1.00 85.19 114 ALA A CA 1
ATOM 850 C C . ALA A 1 114 ? -4.559 -19.723 7.578 1.00 85.19 114 ALA A C 1
ATOM 852 O O . ALA A 1 114 ? -5.059 -20.438 8.442 1.00 85.19 114 ALA A O 1
ATOM 853 N N . ASN A 1 115 ? -5.293 -18.880 6.850 1.00 81.62 115 ASN A N 1
ATOM 854 C CA . ASN A 1 115 ? -6.738 -18.713 7.016 1.00 81.62 115 ASN A CA 1
ATOM 855 C C . ASN A 1 115 ? -7.502 -19.999 6.675 1.00 81.62 115 ASN A C 1
ATOM 857 O O . ASN A 1 115 ? -8.400 -20.395 7.418 1.00 81.62 115 ASN A O 1
ATOM 861 N N . ALA A 1 116 ? -7.109 -20.705 5.611 1.00 80.56 116 ALA A N 1
ATOM 862 C CA . ALA A 1 116 ? -7.677 -22.007 5.269 1.00 80.56 116 ALA A CA 1
ATOM 863 C C . ALA A 1 116 ? -7.406 -23.063 6.357 1.00 80.56 116 ALA A C 1
ATOM 865 O O . ALA A 1 116 ? -8.299 -23.838 6.704 1.00 80.56 116 ALA A O 1
ATOM 866 N N . PHE A 1 117 ? -6.204 -23.068 6.944 1.00 77.19 117 PHE A N 1
ATOM 867 C CA . PHE A 1 117 ? -5.852 -23.965 8.048 1.00 77.19 117 PHE A CA 1
ATOM 868 C C . PHE A 1 117 ? -6.631 -23.640 9.331 1.00 77.19 117 PHE A C 1
ATOM 870 O O . PHE A 1 117 ? -7.133 -24.547 9.990 1.00 77.19 117 PHE A O 1
ATOM 877 N N . ARG A 1 118 ? -6.802 -22.353 9.660 1.00 75.38 118 ARG A N 1
ATOM 878 C CA . ARG A 1 118 ? -7.613 -21.901 10.805 1.00 75.38 118 ARG A CA 1
ATOM 879 C C . ARG A 1 118 ? -9.086 -22.275 10.638 1.00 75.38 118 ARG A C 1
ATOM 881 O O . ARG A 1 118 ? -9.679 -22.792 11.580 1.00 75.38 118 ARG A O 1
ATOM 888 N N . LYS A 1 119 ? -9.643 -22.111 9.429 1.00 75.44 119 LYS A N 1
ATOM 889 C CA . LYS A 1 119 ? -11.018 -22.515 9.087 1.00 75.44 119 LYS A CA 1
ATOM 890 C C . LYS A 1 119 ? -11.229 -24.027 9.201 1.00 75.44 119 LYS A C 1
ATOM 892 O O . LYS A 1 119 ? -12.268 -24.456 9.687 1.00 75.44 119 LYS A O 1
ATOM 897 N N . ARG A 1 120 ? -10.245 -24.836 8.792 1.00 74.50 120 ARG A N 1
ATOM 898 C CA . ARG A 1 120 ? -10.316 -26.304 8.886 1.00 74.50 120 ARG A CA 1
ATOM 899 C C . ARG A 1 120 ? -10.200 -26.822 10.321 1.00 74.50 120 ARG A C 1
ATOM 901 O O . ARG A 1 120 ? -10.809 -27.833 10.645 1.00 74.50 120 ARG A O 1
ATOM 908 N N . ASN A 1 121 ? -9.445 -26.137 11.175 1.00 74.94 121 ASN A N 1
ATOM 909 C CA . ASN A 1 121 ? -9.201 -26.568 12.551 1.00 74.94 121 ASN A CA 1
ATOM 910 C C . ASN A 1 121 ? -10.230 -26.016 13.561 1.00 74.94 121 ASN A C 1
ATOM 912 O O . ASN A 1 121 ? -9.991 -26.109 14.761 1.00 74.94 121 ASN A O 1
ATOM 916 N N . GLY A 1 122 ? -11.328 -25.392 13.111 1.00 63.19 122 GLY A N 1
ATOM 917 C CA . GLY A 1 122 ? -12.335 -24.785 14.001 1.00 63.19 122 GLY A CA 1
ATOM 918 C C . GLY A 1 122 ? -11.815 -23.613 14.850 1.00 63.19 122 GLY A C 1
ATOM 919 O O . GLY A 1 122 ? -12.532 -23.095 15.692 1.00 63.19 122 GLY A O 1
ATOM 920 N N . LEU A 1 123 ? -10.574 -23.179 14.608 1.00 60.44 123 LEU A N 1
ATOM 921 C CA . LEU A 1 123 ? -9.879 -22.057 15.254 1.00 60.44 123 LEU A CA 1
ATOM 922 C C . LEU A 1 123 ? -10.071 -20.750 14.474 1.00 60.44 123 LEU A C 1
ATOM 924 O O . LEU A 1 123 ? -9.337 -19.775 14.673 1.00 60.44 123 LEU A O 1
ATOM 928 N N . ALA A 1 124 ? -11.012 -20.742 13.528 1.00 57.16 124 ALA A N 1
ATOM 929 C CA . ALA A 1 124 ? -11.524 -19.511 12.972 1.00 57.16 124 ALA A CA 1
ATOM 930 C C . ALA A 1 124 ? -12.255 -18.795 14.107 1.00 57.16 124 ALA A C 1
ATOM 932 O O . ALA A 1 124 ? -13.443 -19.000 14.320 1.00 57.16 124 ALA A O 1
ATOM 933 N N . ALA A 1 125 ? -11.518 -17.953 14.833 1.00 59.94 125 ALA A N 1
ATOM 934 C CA . ALA A 1 125 ? -12.113 -16.721 15.300 1.00 59.94 125 ALA A CA 1
ATOM 935 C C . ALA A 1 125 ? -12.728 -16.108 14.042 1.00 59.94 125 ALA A C 1
ATOM 937 O O . ALA A 1 125 ? -12.005 -15.711 13.119 1.00 59.94 125 ALA A O 1
ATOM 938 N N . GLU A 1 126 ? -14.055 -16.168 13.957 1.00 60.69 126 GLU A N 1
ATOM 939 C CA . GLU A 1 126 ? -14.818 -15.246 13.131 1.00 60.69 126 GLU A CA 1
ATOM 940 C C . GLU A 1 126 ? -14.142 -13.884 13.303 1.00 60.69 126 GLU A C 1
ATOM 942 O O . GLU A 1 126 ? -13.775 -13.585 14.447 1.00 60.69 126 GLU A O 1
ATOM 947 N N . PRO A 1 127 ? -13.825 -13.135 12.225 1.00 60.62 127 PRO A N 1
ATOM 948 C CA . PRO A 1 127 ? -13.259 -11.802 12.393 1.00 60.62 127 PRO A CA 1
ATOM 949 C C . PRO A 1 127 ? -14.119 -11.131 13.449 1.00 60.62 127 PRO A C 1
ATOM 951 O O . PRO A 1 127 ? -15.324 -11.027 13.212 1.00 60.62 127 PRO A O 1
ATOM 954 N N . GLU A 1 128 ? -13.528 -10.867 14.630 1.00 51.72 128 GLU A N 1
ATOM 955 C CA . GLU A 1 128 ? -14.256 -10.367 15.798 1.00 51.72 128 GLU A CA 1
ATOM 956 C C . GLU A 1 128 ? -15.191 -9.315 15.238 1.00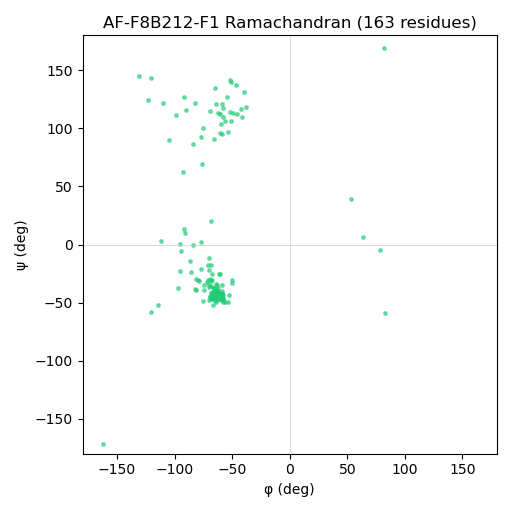 51.72 128 GLU A C 1
ATOM 958 O O . GLU A 1 128 ? -14.675 -8.410 14.565 1.00 51.72 128 GLU A O 1
ATOM 963 N N . PRO A 1 129 ? -16.523 -9.507 15.337 1.00 55.25 129 PRO A N 1
ATOM 964 C CA . PRO A 1 129 ? -17.447 -8.581 14.725 1.00 55.25 129 PRO A CA 1
ATOM 965 C C . PRO A 1 129 ? -17.007 -7.228 15.244 1.00 55.25 129 PRO A C 1
ATOM 967 O O . PRO A 1 129 ? -17.013 -7.024 16.459 1.00 55.25 129 PRO A O 1
ATOM 970 N N . THR A 1 130 ? -16.513 -6.370 14.336 1.00 60.25 130 THR A N 1
ATOM 971 C CA . THR A 1 130 ? -16.152 -4.983 14.644 1.00 60.25 130 THR A CA 1
ATOM 972 C C . THR A 1 130 ? -17.217 -4.514 15.604 1.00 60.25 130 THR A C 1
ATOM 974 O O . THR A 1 130 ? -18.379 -4.659 15.202 1.00 60.25 130 THR A O 1
ATOM 977 N N . PRO A 1 131 ? -16.851 -4.135 16.849 1.00 60.12 131 PRO A N 1
ATOM 978 C CA . PRO A 1 131 ? -17.760 -4.103 17.985 1.00 60.12 131 PRO A CA 1
ATOM 979 C C . PRO A 1 131 ? -19.066 -3.538 17.486 1.00 60.12 131 PRO A C 1
ATOM 981 O O . PRO A 1 131 ? -19.076 -2.403 17.004 1.00 60.12 131 PRO A O 1
ATOM 984 N N . VAL A 1 132 ? -20.078 -4.415 17.417 1.00 60.66 132 VAL A N 1
ATOM 985 C CA . VAL A 1 132 ? -21.339 -4.130 16.737 1.00 60.66 132 VAL A CA 1
ATOM 986 C C . VAL A 1 132 ? -21.761 -2.782 17.272 1.00 60.66 132 VAL A C 1
ATOM 988 O O . VAL A 1 132 ? -21.953 -2.675 18.486 1.00 60.66 132 VAL A O 1
ATOM 991 N N . SER A 1 133 ? -21.763 -1.754 16.414 1.00 73.94 133 SER A N 1
ATOM 992 C CA . SER A 1 133 ? -22.040 -0.400 16.880 1.00 73.94 133 SER A CA 1
ATOM 993 C C . SER A 1 133 ? -23.337 -0.462 17.672 1.00 73.94 133 SER A C 1
ATOM 995 O O . SER A 1 133 ? -24.222 -1.248 17.319 1.00 73.94 133 SER A O 1
ATOM 997 N N . ASP A 1 134 ? -23.432 0.282 18.773 1.00 82.00 134 ASP A N 1
ATOM 998 C CA . ASP A 1 134 ? -24.588 0.174 19.671 1.00 82.00 134 ASP A CA 1
ATOM 999 C C . ASP A 1 134 ? -25.907 0.279 18.884 1.00 82.00 134 ASP A C 1
ATOM 1001 O O . ASP A 1 134 ? -26.846 -0.469 19.141 1.00 82.00 134 ASP A O 1
ATOM 1005 N N . ASP A 1 135 ? -25.910 1.071 17.808 1.00 82.00 135 ASP A N 1
ATOM 1006 C CA . ASP A 1 135 ? -26.973 1.148 16.805 1.00 82.00 135 ASP A CA 1
ATOM 1007 C C . ASP A 1 135 ? -27.365 -0.209 16.191 1.00 82.00 135 ASP A C 1
ATOM 1009 O O . ASP A 1 135 ? -28.544 -0.540 16.138 1.00 82.00 135 ASP A O 1
ATOM 1013 N N . ILE A 1 136 ? -26.419 -1.032 15.728 1.00 83.06 136 ILE A N 1
ATOM 1014 C CA . ILE A 1 136 ? -26.720 -2.346 15.137 1.00 83.06 136 ILE A CA 1
ATOM 1015 C C . ILE A 1 136 ? -27.190 -3.349 16.206 1.00 83.06 136 ILE A C 1
ATOM 1017 O O . ILE A 1 136 ? -28.039 -4.196 15.906 1.00 83.06 136 ILE A O 1
ATOM 1021 N N . ARG A 1 137 ? -26.722 -3.241 17.460 1.00 86.06 137 ARG A N 1
ATOM 1022 C CA . ARG A 1 137 ? -27.260 -4.054 18.573 1.00 86.06 137 ARG A CA 1
ATOM 1023 C C . ARG A 1 137 ? -28.710 -3.674 18.856 1.00 86.06 137 ARG A C 1
ATOM 1025 O O . ARG A 1 137 ? -29.569 -4.551 18.852 1.00 86.06 137 ARG A O 1
ATOM 1032 N N . LEU A 1 138 ? -28.992 -2.376 18.957 1.00 91.44 138 LEU A N 1
ATOM 1033 C CA . LEU A 1 138 ? -30.346 -1.849 19.124 1.00 91.44 138 LEU A CA 1
ATOM 1034 C C . LEU A 1 138 ? -31.263 -2.256 17.965 1.00 91.44 138 LEU A C 1
ATOM 1036 O O . LEU A 1 138 ? -32.390 -2.681 18.194 1.00 91.44 138 LEU A O 1
ATOM 1040 N N . LEU A 1 139 ? -30.791 -2.191 16.717 1.00 92.25 139 LEU A N 1
ATOM 1041 C CA . LEU A 1 139 ? -31.566 -2.634 15.552 1.00 92.25 139 LEU A CA 1
ATOM 1042 C C . LEU A 1 139 ? -31.868 -4.138 15.592 1.00 92.25 139 LEU A C 1
ATOM 1044 O O . LEU A 1 139 ? -32.950 -4.555 15.176 1.00 92.25 139 LEU A O 1
ATOM 1048 N N . THR A 1 140 ? -30.941 -4.949 16.108 1.00 92.31 140 THR A N 1
ATOM 1049 C CA . THR A 1 140 ? -31.146 -6.393 16.292 1.00 92.31 140 THR A CA 1
ATOM 1050 C C . THR A 1 140 ? -32.192 -6.660 17.373 1.00 92.31 140 THR A C 1
ATOM 1052 O O . THR A 1 140 ? -33.131 -7.416 17.138 1.00 92.31 140 THR A O 1
ATOM 1055 N N . GLU A 1 141 ? -32.098 -5.971 18.510 1.00 93.00 141 GLU A N 1
ATOM 1056 C CA . GLU A 1 141 ? -33.085 -6.052 19.591 1.00 93.00 141 GLU A CA 1
ATOM 1057 C C . GLU A 1 141 ? -34.478 -5.604 19.120 1.00 93.00 141 GLU A C 1
ATOM 1059 O O . GLU A 1 141 ? -35.463 -6.303 19.347 1.00 93.00 141 GLU A O 1
ATOM 1064 N N . ILE A 1 142 ? -34.574 -4.490 18.383 1.00 94.69 142 ILE A N 1
ATOM 1065 C CA . ILE A 1 142 ? -35.837 -4.005 17.803 1.00 94.69 142 ILE A CA 1
ATOM 1066 C C . ILE A 1 142 ? -36.423 -5.036 16.831 1.00 94.69 142 ILE A C 1
ATOM 1068 O O . ILE A 1 142 ? -37.624 -5.307 16.886 1.00 94.69 142 ILE A O 1
ATOM 1072 N N . ARG A 1 143 ? -35.605 -5.637 15.954 1.00 93.69 143 ARG A N 1
ATOM 1073 C CA . ARG A 1 143 ? -36.051 -6.695 15.032 1.00 93.69 143 ARG A CA 1
ATOM 1074 C C . ARG A 1 143 ? -36.636 -7.877 15.798 1.00 93.69 143 ARG A C 1
ATOM 1076 O O . ARG A 1 143 ? -37.702 -8.364 15.430 1.00 93.69 143 ARG A O 1
ATOM 1083 N N . ASP A 1 144 ? -35.958 -8.325 16.847 1.00 94.06 144 ASP A N 1
ATOM 1084 C CA . ASP A 1 144 ? -36.363 -9.505 17.610 1.00 94.06 144 ASP A CA 1
ATOM 1085 C C . ASP A 1 144 ? -37.640 -9.232 18.428 1.00 94.06 144 ASP A C 1
ATOM 1087 O O . ASP A 1 144 ? -38.537 -10.081 18.492 1.00 94.06 144 ASP A O 1
ATOM 1091 N N . LEU A 1 145 ? -37.795 -8.015 18.963 1.00 91.81 145 LEU A N 1
ATOM 1092 C CA . LEU A 1 145 ? -39.032 -7.557 19.606 1.00 91.81 145 LEU A CA 1
ATOM 1093 C C . LEU A 1 145 ? -40.201 -7.459 18.615 1.00 91.81 145 LEU A C 1
ATOM 1095 O O . LEU A 1 145 ? -41.315 -7.886 18.929 1.00 91.81 145 LEU A O 1
ATOM 1099 N N . LEU A 1 146 ? -39.966 -6.946 17.404 1.00 90.88 146 LEU A N 1
ATOM 1100 C CA . LEU A 1 146 ? -40.985 -6.878 16.352 1.00 90.88 146 LEU A CA 1
ATOM 1101 C C . LEU A 1 146 ? -41.380 -8.267 15.844 1.00 90.88 146 LEU A C 1
ATOM 1103 O O . LEU A 1 146 ? -42.569 -8.525 15.665 1.00 90.88 146 LEU A O 1
ATOM 1107 N N . ALA A 1 147 ? -40.419 -9.175 15.662 1.00 92.50 147 ALA A N 1
ATOM 1108 C CA . ALA A 1 147 ? -40.687 -10.562 15.285 1.00 92.50 147 ALA A CA 1
ATOM 1109 C C . ALA A 1 147 ? -41.520 -11.283 16.359 1.00 92.50 147 ALA A C 1
ATOM 1111 O O . ALA A 1 147 ? -42.495 -11.964 16.037 1.00 92.50 147 ALA A O 1
ATOM 1112 N N . SER A 1 148 ? -41.192 -11.065 17.636 1.00 89.81 148 SER A N 1
ATOM 1113 C CA . SER A 1 148 ? -41.944 -11.608 18.774 1.00 89.81 148 SER A CA 1
ATOM 1114 C C . SER A 1 148 ? -43.370 -11.041 18.851 1.00 89.81 148 SER A C 1
ATOM 1116 O O . SER A 1 148 ? -44.326 -11.784 19.075 1.00 89.81 148 SER A O 1
ATOM 1118 N N . SER A 1 149 ? -43.542 -9.738 18.603 1.00 86.44 149 SER A N 1
ATOM 1119 C CA . SER A 1 149 ? -44.852 -9.067 18.573 1.00 86.44 149 SER A CA 1
ATOM 1120 C C . SER A 1 149 ? -45.724 -9.515 17.388 1.00 86.44 149 SER A C 1
ATOM 1122 O O . SER A 1 149 ? -46.920 -9.791 17.539 1.00 86.44 149 SER A O 1
ATOM 1124 N N . ALA A 1 150 ? -45.122 -9.672 16.205 1.00 84.88 150 ALA A N 1
ATOM 1125 C CA . ALA A 1 150 ? -45.799 -10.192 15.019 1.00 84.88 150 ALA A CA 1
ATOM 1126 C C . ALA A 1 150 ? -46.298 -11.633 15.234 1.00 84.88 150 ALA A C 1
ATOM 1128 O O . ALA A 1 150 ? -47.432 -11.954 14.875 1.00 84.88 150 ALA A O 1
ATOM 1129 N N . ALA A 1 151 ? -45.500 -12.482 15.891 1.00 76.19 151 ALA A N 1
ATOM 1130 C CA . ALA A 1 151 ? -45.892 -13.849 16.239 1.00 76.19 151 ALA A CA 1
ATOM 1131 C C . ALA A 1 151 ? -47.043 -13.902 17.267 1.00 76.19 151 ALA A C 1
ATOM 1133 O O . ALA A 1 151 ? -47.948 -14.735 17.146 1.00 76.19 151 ALA A O 1
ATOM 1134 N N . ALA A 1 152 ? -47.059 -12.987 18.244 1.00 73.56 152 ALA A N 1
ATOM 1135 C CA . ALA A 1 152 ? -48.147 -12.874 19.218 1.00 73.56 152 ALA A CA 1
ATOM 1136 C C . ALA A 1 152 ? -49.473 -12.448 18.560 1.00 73.56 152 ALA A C 1
ATOM 1138 O O . ALA A 1 152 ? -50.535 -12.967 18.901 1.00 73.56 152 ALA A O 1
ATOM 1139 N N . THR A 1 153 ? -49.404 -11.562 17.564 1.00 67.00 153 THR A N 1
ATOM 1140 C CA . THR A 1 153 ? -50.575 -11.094 16.805 1.00 67.00 153 THR A CA 1
ATOM 1141 C C . THR A 1 153 ? -51.146 -12.192 15.900 1.00 67.00 153 THR A C 1
ATOM 1143 O O . THR A 1 153 ? -52.362 -12.314 15.767 1.00 67.00 153 THR A O 1
ATOM 1146 N N . ALA A 1 154 ? -50.291 -13.049 15.332 1.00 63.38 154 ALA A N 1
ATOM 1147 C CA . ALA A 1 154 ? -50.709 -14.190 14.511 1.00 63.38 154 ALA A CA 1
ATOM 1148 C C . ALA A 1 154 ? -51.364 -15.336 15.313 1.00 63.38 154 ALA A C 1
ATOM 1150 O O . ALA A 1 154 ? -52.055 -16.170 14.733 1.00 63.38 154 ALA A O 1
ATOM 1151 N N . THR A 1 155 ? -51.170 -15.377 16.637 1.00 58.12 155 THR A N 1
ATOM 1152 C CA . THR A 1 155 ? -51.711 -16.424 17.528 1.00 58.12 155 THR A CA 1
ATOM 1153 C C . THR A 1 155 ? -53.039 -16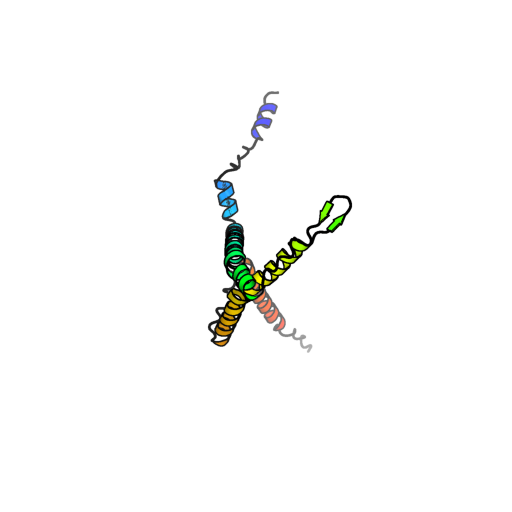.017 18.192 1.00 58.12 155 THR A C 1
ATOM 1155 O O . THR A 1 155 ? -53.623 -16.793 18.949 1.00 58.12 155 THR A O 1
ATOM 1158 N N . ALA A 1 156 ? -53.569 -14.820 17.910 1.00 57.66 156 ALA A N 1
ATOM 1159 C CA . ALA A 1 156 ? -54.879 -14.412 18.413 1.00 57.66 156 ALA A CA 1
ATOM 1160 C C . ALA A 1 156 ? -55.985 -15.324 17.828 1.00 57.66 156 ALA A C 1
ATOM 1162 O O . ALA A 1 156 ? -56.127 -15.400 16.605 1.00 57.66 156 ALA A O 1
ATOM 1163 N N . PRO A 1 157 ? -56.773 -16.037 18.661 1.00 59.78 157 PRO A N 1
ATOM 1164 C CA . PRO A 1 157 ? -57.795 -16.951 18.168 1.00 59.78 157 PRO A CA 1
ATOM 1165 C C . PRO A 1 157 ? -58.872 -16.162 17.418 1.00 59.78 157 PRO A C 1
ATOM 1167 O O . PRO A 1 157 ? -59.324 -15.119 17.894 1.00 59.78 157 PRO A O 1
ATOM 1170 N N . ALA A 1 158 ? -59.274 -16.670 16.247 1.00 63.50 158 ALA A N 1
ATOM 1171 C CA . ALA A 1 158 ? -60.322 -16.083 15.417 1.00 63.50 158 ALA A CA 1
ATOM 1172 C C . ALA A 1 158 ? -61.555 -15.717 16.270 1.00 63.50 158 ALA A C 1
ATOM 1174 O O . ALA A 1 158 ? -61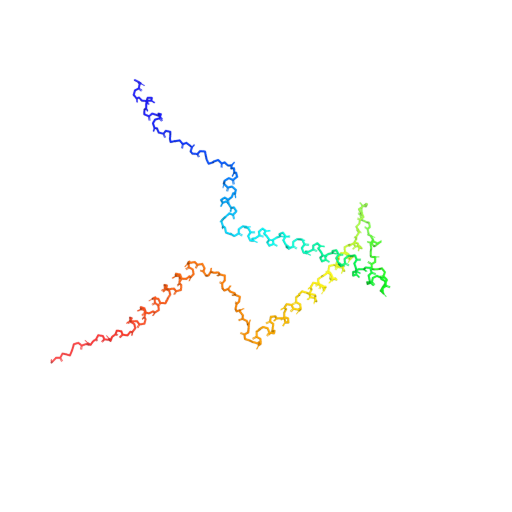.942 -16.508 17.142 1.00 63.50 158 ALA A O 1
ATOM 1175 N N . PRO A 1 159 ? -62.179 -14.543 16.049 1.00 65.25 159 PRO A N 1
ATOM 1176 C CA . PRO A 1 159 ? -63.332 -14.126 16.833 1.00 65.25 159 PRO A CA 1
ATOM 1177 C C . PRO A 1 159 ? -64.421 -15.190 16.696 1.00 65.25 159 PRO A C 1
ATOM 1179 O O . PRO A 1 159 ? -64.894 -15.468 15.595 1.00 65.25 159 PRO A O 1
ATOM 1182 N N . ARG A 1 160 ? -64.793 -15.824 17.816 1.00 63.94 160 ARG A N 1
ATOM 1183 C CA . ARG A 1 160 ? -65.923 -16.757 17.846 1.00 63.94 160 ARG A CA 1
ATOM 1184 C C . ARG A 1 160 ? -67.157 -15.963 17.433 1.00 63.94 160 ARG A C 1
ATOM 1186 O O . ARG A 1 160 ? -67.572 -15.062 18.159 1.00 63.94 160 ARG A O 1
ATOM 1193 N N . THR A 1 161 ? -67.725 -16.274 16.271 1.00 64.44 161 THR A N 1
ATOM 1194 C CA . THR A 1 161 ? -69.044 -15.769 15.886 1.00 64.44 161 THR A CA 1
ATOM 1195 C C . THR A 1 161 ? -70.035 -16.135 16.994 1.00 64.44 161 THR A C 1
ATOM 1197 O O . THR A 1 161 ? -70.081 -17.311 17.372 1.00 64.44 161 THR A O 1
ATOM 1200 N N . PRO A 1 162 ? -70.795 -15.174 17.551 1.00 63.44 162 PRO A N 1
ATOM 1201 C CA . PRO A 1 162 ? -71.788 -15.472 18.572 1.00 63.44 162 PRO A CA 1
ATOM 1202 C C . PRO A 1 162 ? -72.811 -16.460 18.009 1.00 63.44 162 PRO A C 1
ATOM 1204 O O . PRO A 1 162 ? -73.444 -16.194 16.989 1.00 63.44 162 PRO A O 1
ATOM 1207 N N . ASN A 1 163 ? -72.920 -17.616 18.660 1.00 60.94 163 ASN A N 1
ATOM 1208 C CA . ASN A 1 163 ? -73.929 -18.633 18.398 1.00 60.94 163 ASN A CA 1
ATOM 1209 C C . ASN A 1 163 ? -75.319 -18.001 18.580 1.00 60.94 1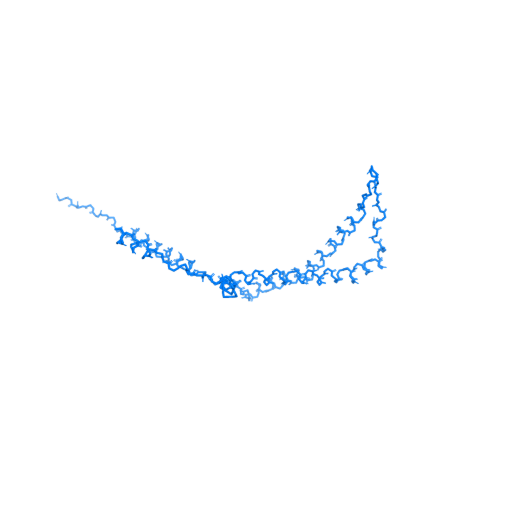63 ASN A C 1
ATOM 1211 O O . ASN A 1 163 ? -75.671 -17.634 19.702 1.00 60.94 163 ASN A O 1
ATOM 1215 N N . GLN A 1 164 ? -76.061 -17.814 17.485 1.00 56.22 164 GLN A N 1
ATOM 1216 C CA . GLN A 1 164 ? -77.451 -17.369 17.541 1.00 56.22 164 GLN A CA 1
ATOM 1217 C C . GLN A 1 164 ? -78.345 -18.579 17.816 1.00 56.22 164 GLN A C 1
ATOM 1219 O O . GLN A 1 164 ? -78.293 -19.573 17.094 1.00 56.22 164 GLN A O 1
ATOM 1224 N N . ASN A 1 165 ? -79.083 -18.461 18.917 1.00 54.06 165 ASN A N 1
ATOM 1225 C CA . ASN A 1 165 ? -80.019 -19.422 19.487 1.00 54.06 165 ASN A CA 1
ATOM 1226 C C . ASN A 1 165 ? -81.292 -19.574 18.651 1.00 54.06 165 ASN A C 1
ATOM 1228 O O . ASN A 1 165 ? -81.752 -18.544 18.110 1.00 54.06 165 ASN A O 1
#

pLDDT: mean 77.84, std 11.17, range [51.72, 94.94]

Mean predicted aligned error: 16.19 Å

Radius of gyration: 33.96 Å; Cα contacts (8 Å, |Δi|>4): 58; chains: 1; bounding box: 102×85×60 Å

Nearest PDB structures (foldseek):
  4y7k-assembly1_E  TM=5.945E-01  e=8.300E-04  Methanosarcina acetivorans C2A

Secondary structure (DSSP, 8-state):
--HHHHHHHTT--------TTHHHHHHHHTSSHHHHHHHHHHHHHHHHHHHHHHIIIIIHHHHHHHH-----TT--EEETTEEE-HHHHHHHHHHHHHHHHHHIIIIIHHHHHHHHHHHHTT-----------HHHHHHHHHHHHHHHHHHHHHTSPPP------

Foldseek 3Di:
DVVVVVVVVVPDDPPPPPPPDPVVVVVVCPPPPNVVVVVVVVCVVVVLVVLLCCCVPPVQVVCCVVPNHLQQQVDWDDDPNDIRRVSVVVVVVVSVVSSVVCCCVVPVVVVVVVCVVCVVVVVPPPPPPPPCPVVNVVVVVVVVVVVVVVVVVVPPDDPPDPDDD

Solvent-accessible surface area (backbone atoms only — not comparable to full-atom values): 9804 Å² total; per-residue (Å²): 126,65,73,68,57,57,63,62,62,78,68,66,71,81,79,76,76,73,65,89,42,73,68,53,52,50,58,54,46,67,66,62,63,54,49,59,51,50,48,51,52,54,51,51,52,56,50,51,51,52,54,49,47,48,34,63,72,50,48,49,54,53,48,28,73,76,74,45,76,83,70,40,55,83,44,60,51,73,58,96,88,44,78,43,53,59,15,46,53,52,40,50,53,54,51,47,54,51,47,52,51,49,47,40,60,74,47,50,47,53,50,52,51,50,52,52,51,28,56,73,67,72,62,49,71,64,76,72,68,70,75,64,50,68,67,58,50,51,51,49,52,50,49,53,53,50,53,53,50,52,53,57,63,71,64,58,76,76,81,77,75,79,85,82,130

Organism: NCBI:txid2716812

InterPro domains:
  IPR001185 Large-conductance mechanosensitive channel [MF_00115] (21-148)
  IPR001185 Large-conductance mechanosensitive channel [PR01264] (24-38)
  IPR001185 Large-conductance mechanosensitive channel [PR01264] (95-103)
  IPR001185 Large-conductance mechanosensitive channel [PR01264] (105-114)
  IPR001185 Large-conductance mechanosensitive channel [TIGR00220] (23-147)
  IPR019823 Large-conductance mechanosensitive channel, conserved site [PS01327] (31-44)
  IPR036019 Large-conductance mechanosensitive channel MscL [G3DSA:1.10.1200.120] (22-150)
  IPR036019 Large-conductance mechanosensitive channel MscL [SSF81330] (31-143)
  IPR037673 Large-conductance mechanosensitive channel/anditomin synthesis protein L [PF01741] (22-146)
  IPR037673 Large-conductance mechanosensitive channel/anditomin synthesis protein L [PTHR30266] (10-121)